Protein AF-A0A0G1Q6U9-F1 (afdb_monomer_lite)

Organism: NCBI:txid1618994

Secondary structure (DSSP, 8-state):
-HHHHHHHHHHHHHHHHHHHHHHHHHHHHHHHHHHHHHHHHHHHS-HHHHHHHHHHHHHHHHHHHHHHHHHHHHHHHHH--TTTTS--TTS--------S--

Radius of gyration: 23.69 Å; chains: 1; bounding box: 43×20×87 Å

Structure (mmCIF, N/CA/C/O backbone):
data_AF-A0A0G1Q6U9-F1
#
_entry.id   AF-A0A0G1Q6U9-F1
#
loop_
_atom_site.group_PDB
_atom_site.id
_atom_site.type_symbol
_atom_site.label_atom_id
_atom_site.label_alt_id
_atom_site.label_comp_id
_atom_site.label_asym_id
_atom_site.label_entity_id
_atom_site.label_seq_id
_atom_site.pdbx_PDB_ins_code
_atom_site.Cartn_x
_atom_site.Cartn_y
_atom_site.Cartn_z
_atom_site.occ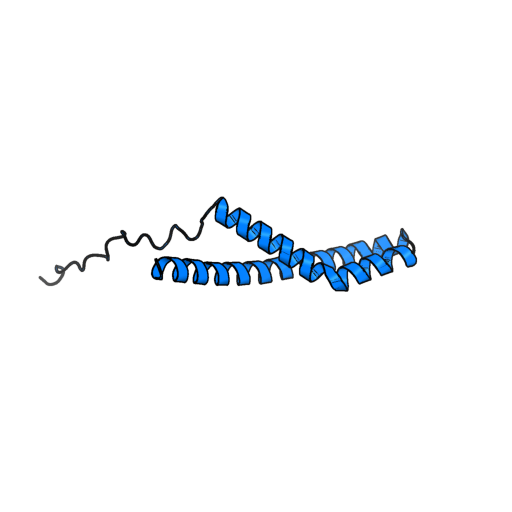upancy
_atom_site.B_iso_or_equiv
_atom_site.auth_seq_id
_atom_site.auth_comp_id
_atom_site.auth_asym_id
_atom_site.auth_atom_id
_atom_site.pdbx_PDB_model_num
ATOM 1 N N . MET A 1 1 ? -25.654 3.288 23.432 1.00 68.38 1 MET A N 1
ATOM 2 C CA . MET A 1 1 ? -25.284 3.088 22.010 1.00 68.38 1 MET A CA 1
ATOM 3 C C . MET A 1 1 ? -24.231 4.091 21.531 1.00 68.38 1 MET A C 1
ATOM 5 O O . MET A 1 1 ? -23.209 3.654 21.022 1.00 68.38 1 MET A O 1
ATOM 9 N N . LEU A 1 2 ? -24.395 5.395 21.796 1.00 78.94 2 LEU A N 1
ATOM 10 C CA . LEU A 1 2 ? -23.451 6.461 21.407 1.00 78.94 2 LEU A CA 1
ATOM 11 C C . LEU A 1 2 ? -21.986 6.227 21.838 1.00 78.94 2 LEU A C 1
ATOM 13 O O . LEU A 1 2 ? -21.073 6.389 21.037 1.00 78.94 2 LEU A O 1
ATOM 17 N N . LYS A 1 3 ? -21.755 5.764 23.075 1.00 67.88 3 LYS A N 1
ATOM 18 C CA . LYS A 1 3 ? -20.402 5.476 23.587 1.00 67.88 3 LYS A CA 1
ATOM 19 C C . LYS A 1 3 ? -19.676 4.390 22.778 1.00 67.88 3 LYS A C 1
ATOM 21 O O . LYS A 1 3 ? -18.496 4.542 22.503 1.00 67.88 3 LYS A O 1
ATOM 26 N N . ARG A 1 4 ? -20.384 3.336 22.345 1.00 68.81 4 ARG A N 1
ATOM 27 C CA . ARG A 1 4 ? -19.812 2.284 21.480 1.00 68.81 4 ARG A CA 1
ATOM 28 C C . ARG A 1 4 ? -19.504 2.811 20.080 1.00 68.81 4 ARG A C 1
ATOM 30 O O . ARG A 1 4 ? -18.453 2.481 19.549 1.00 68.81 4 ARG A O 1
ATOM 37 N N . ALA A 1 5 ? -20.375 3.652 19.520 1.00 71.19 5 ALA A N 1
ATOM 38 C CA . ALA A 1 5 ? -20.145 4.263 18.212 1.00 71.19 5 ALA A CA 1
ATOM 39 C C . ALA A 1 5 ? -18.898 5.167 18.212 1.00 71.19 5 ALA A C 1
ATOM 41 O O . ALA A 1 5 ? -18.084 5.087 17.301 1.00 71.19 5 ALA A O 1
ATOM 42 N N . LEU A 1 6 ? -18.697 5.958 19.270 1.00 76.56 6 LEU A N 1
ATOM 43 C CA . LEU A 1 6 ? -17.505 6.798 19.436 1.00 76.56 6 LEU A CA 1
ATOM 44 C C . LEU A 1 6 ? -16.217 5.979 19.601 1.00 76.56 6 LEU A C 1
ATOM 46 O O . LEU A 1 6 ? -15.192 6.335 19.028 1.00 76.56 6 LEU A O 1
ATOM 50 N N . THR A 1 7 ? -16.256 4.871 20.348 1.00 69.75 7 THR A N 1
ATOM 51 C CA . THR A 1 7 ? -15.095 3.974 20.485 1.00 69.75 7 THR A CA 1
ATOM 52 C C . THR A 1 7 ? -14.756 3.278 19.166 1.00 69.75 7 THR A C 1
ATOM 54 O O . THR A 1 7 ? -13.587 3.201 18.802 1.00 69.75 7 THR A O 1
ATOM 57 N N . PHE A 1 8 ? -15.768 2.837 18.417 1.00 66.31 8 PHE A N 1
ATOM 58 C CA . PHE A 1 8 ? -15.580 2.264 17.085 1.00 66.31 8 PHE A CA 1
ATOM 59 C C . PHE A 1 8 ? -14.970 3.279 16.112 1.00 66.31 8 PHE A C 1
ATOM 61 O O . PHE A 1 8 ? -14.019 2.966 15.402 1.00 66.31 8 PHE A O 1
ATOM 68 N N . LEU A 1 9 ? -15.467 4.518 16.134 1.00 76.06 9 LEU A N 1
ATOM 69 C CA . LEU A 1 9 ? -14.974 5.587 15.274 1.00 76.06 9 LEU A CA 1
ATOM 70 C C . LEU A 1 9 ? -13.518 5.959 15.600 1.00 76.06 9 LEU A C 1
ATOM 72 O O . LEU A 1 9 ? -12.711 6.114 14.690 1.00 76.06 9 LEU A O 1
ATOM 76 N N . GLY A 1 10 ? -13.154 6.036 16.885 1.00 71.25 10 GLY A N 1
ATOM 77 C CA . GLY A 1 10 ? -11.770 6.275 17.312 1.00 71.25 10 GLY A CA 1
ATOM 78 C C . GLY A 1 10 ? -10.801 5.180 16.854 1.00 71.25 10 GLY A C 1
ATOM 79 O O . GLY A 1 10 ? -9.716 5.488 16.363 1.00 71.25 10 GLY A O 1
ATOM 80 N N . ASN A 1 11 ? -11.213 3.911 16.935 1.00 73.50 11 ASN A N 1
ATOM 81 C CA . ASN A 1 11 ? -10.412 2.796 16.427 1.00 73.50 11 ASN A CA 1
ATOM 82 C C . ASN A 1 11 ? -10.288 2.841 14.899 1.00 73.50 11 ASN A C 1
ATOM 84 O O . ASN A 1 11 ? -9.196 2.639 14.375 1.00 73.50 11 ASN A O 1
ATOM 88 N N . LEU A 1 12 ? -11.365 3.180 14.182 1.00 79.44 12 LEU A N 1
ATOM 89 C CA . LEU A 1 12 ? -11.351 3.319 12.723 1.00 79.44 12 LEU A CA 1
ATOM 90 C C . LEU A 1 12 ? -10.310 4.348 12.254 1.00 79.44 12 LEU A C 1
ATOM 92 O O . LEU A 1 12 ? -9.592 4.094 11.290 1.00 79.44 12 LEU A O 1
ATOM 96 N N . PHE A 1 13 ? -10.178 5.476 12.959 1.00 79.62 13 PHE A N 1
ATOM 97 C CA . PHE A 1 13 ? -9.146 6.473 12.658 1.00 79.62 13 PHE A CA 1
ATOM 98 C C . PHE A 1 13 ? -7.724 5.953 12.908 1.00 79.62 13 PHE A C 1
ATOM 100 O O . PHE A 1 13 ? -6.838 6.203 12.093 1.00 79.62 13 PHE A O 1
ATOM 107 N N . GLY A 1 14 ? -7.499 5.195 13.986 1.00 82.19 14 GLY A N 1
ATOM 108 C CA . GLY A 1 14 ? -6.205 4.551 14.242 1.00 82.19 14 GLY A CA 1
ATOM 109 C C . GLY A 1 14 ? -5.813 3.573 13.129 1.00 82.19 14 GLY A C 1
ATOM 110 O O . GLY A 1 14 ? -4.697 3.628 12.611 1.00 82.19 14 GLY A O 1
ATOM 111 N N . TRP A 1 15 ? -6.759 2.740 12.693 1.00 80.94 15 TRP A N 1
ATOM 112 C CA . TRP A 1 15 ? -6.560 1.787 11.598 1.00 80.94 15 TRP A CA 1
ATOM 113 C C . TRP A 1 15 ? -6.350 2.462 10.245 1.00 80.94 15 TRP A C 1
ATOM 115 O O . TRP A 1 15 ? -5.540 1.996 9.441 1.00 80.94 15 TRP A O 1
ATOM 125 N N . LEU A 1 16 ? -7.026 3.586 10.006 1.00 88.00 16 LEU A N 1
ATOM 126 C CA . LEU A 1 16 ? -6.819 4.397 8.812 1.00 88.00 16 LEU A CA 1
ATOM 127 C C . LEU A 1 16 ? -5.375 4.909 8.742 1.00 88.00 16 LEU A C 1
ATOM 129 O O . LEU A 1 16 ? -4.737 4.788 7.700 1.00 88.00 16 LEU A O 1
ATOM 133 N N . ILE A 1 17 ? -4.831 5.413 9.854 1.00 88.56 17 ILE A N 1
ATOM 134 C CA . ILE A 1 17 ? -3.443 5.891 9.920 1.00 88.56 17 ILE A CA 1
ATOM 135 C C . ILE A 1 17 ? -2.459 4.744 9.657 1.00 88.56 17 ILE A C 1
ATOM 137 O O . ILE A 1 17 ? -1.552 4.893 8.839 1.00 88.56 17 ILE A O 1
ATOM 141 N N . ILE A 1 18 ? -2.663 3.584 10.290 1.00 87.56 18 ILE A N 1
ATOM 142 C CA . ILE A 1 18 ? -1.830 2.391 10.064 1.00 87.56 18 ILE A CA 1
ATOM 143 C C . ILE A 1 18 ? -1.873 1.975 8.588 1.00 87.56 18 ILE A C 1
ATOM 145 O O . ILE A 1 18 ? -0.830 1.701 7.998 1.00 87.56 18 ILE A O 1
ATOM 149 N N . SER A 1 19 ? -3.055 2.001 7.971 1.00 88.19 19 SER A N 1
ATOM 150 C CA . SER A 1 19 ? -3.239 1.653 6.557 1.00 88.19 19 SER A CA 1
ATOM 151 C C . SER A 1 19 ? -2.513 2.619 5.621 1.00 88.19 19 SER A C 1
ATOM 153 O O . SER A 1 19 ? -1.930 2.185 4.631 1.00 88.19 19 SER A O 1
ATOM 155 N N . ILE A 1 20 ? -2.504 3.920 5.936 1.00 90.38 20 ILE A N 1
ATOM 156 C CA . ILE A 1 20 ? -1.763 4.931 5.167 1.00 90.38 20 ILE A CA 1
ATOM 157 C C . ILE A 1 20 ? -0.256 4.666 5.251 1.00 90.38 20 ILE A C 1
ATOM 159 O O . ILE A 1 20 ? 0.415 4.637 4.221 1.00 90.38 20 ILE A O 1
ATOM 163 N N . ILE A 1 21 ? 0.272 4.432 6.457 1.00 91.19 21 ILE A N 1
ATOM 164 C CA . ILE A 1 21 ? 1.703 4.165 6.669 1.00 91.19 21 ILE A CA 1
ATOM 165 C C . ILE A 1 21 ? 2.115 2.872 5.957 1.00 91.19 21 ILE A C 1
ATOM 167 O O . ILE A 1 21 ? 3.108 2.851 5.230 1.00 91.19 21 ILE A O 1
ATOM 171 N N . LEU A 1 22 ? 1.333 1.804 6.123 1.00 92.00 22 LEU A N 1
ATOM 172 C CA . LEU A 1 22 ? 1.599 0.512 5.501 1.00 92.00 22 LEU A CA 1
ATOM 173 C C . LEU A 1 22 ? 1.504 0.593 3.972 1.00 92.00 22 LEU A C 1
ATOM 175 O O . LEU A 1 22 ? 2.377 0.083 3.274 1.00 92.00 22 LEU A O 1
ATOM 179 N N . GLY A 1 23 ? 0.489 1.279 3.443 1.00 91.31 23 GLY A N 1
ATOM 180 C CA . GLY A 1 23 ? 0.330 1.502 2.007 1.00 91.31 23 GLY A CA 1
ATOM 181 C C . GLY A 1 23 ? 1.502 2.282 1.411 1.00 91.31 23 GLY A C 1
ATOM 182 O O . GLY A 1 23 ? 2.041 1.879 0.381 1.00 91.31 23 GLY A O 1
ATOM 183 N N . ALA A 1 24 ? 1.956 3.342 2.087 1.00 90.75 24 ALA A N 1
ATOM 184 C CA . ALA A 1 24 ? 3.139 4.096 1.681 1.00 90.75 24 ALA A CA 1
ATOM 185 C C . ALA A 1 24 ? 4.407 3.227 1.700 1.00 90.75 24 ALA A C 1
ATOM 187 O O . ALA A 1 24 ? 5.208 3.288 0.768 1.00 90.75 24 ALA A O 1
ATOM 188 N N . PHE A 1 25 ? 4.572 2.376 2.716 1.00 92.62 25 PHE A N 1
ATOM 189 C CA . PHE A 1 25 ? 5.707 1.460 2.807 1.00 92.62 25 PHE A CA 1
ATOM 190 C C . PHE A 1 25 ? 5.727 0.432 1.663 1.00 92.62 25 PHE A C 1
ATOM 192 O O . PHE A 1 25 ? 6.767 0.235 1.029 1.00 92.62 25 PHE A O 1
ATOM 199 N N . ILE A 1 26 ? 4.581 -0.185 1.352 1.00 90.50 26 ILE A N 1
ATOM 200 C CA . ILE A 1 26 ? 4.440 -1.130 0.228 1.00 90.50 26 ILE A CA 1
ATOM 201 C C . ILE A 1 26 ? 4.723 -0.421 -1.103 1.00 90.50 26 ILE A C 1
ATOM 203 O O . ILE A 1 26 ? 5.403 -0.965 -1.975 1.00 90.50 26 ILE A O 1
ATOM 207 N N . TYR A 1 27 ? 4.248 0.815 -1.258 1.00 90.31 27 TYR A N 1
ATOM 208 C CA . TYR A 1 27 ? 4.509 1.600 -2.459 1.00 90.31 27 TYR A CA 1
ATOM 209 C C . TYR A 1 27 ? 6.007 1.860 -2.658 1.00 90.31 27 TYR A C 1
ATOM 211 O O . TYR A 1 27 ? 6.559 1.544 -3.713 1.00 90.31 27 TYR A O 1
ATOM 219 N N . PHE A 1 28 ? 6.683 2.369 -1.624 1.00 90.62 28 PHE A N 1
ATOM 220 C CA . PHE A 1 28 ? 8.118 2.652 -1.674 1.00 90.62 28 PHE A CA 1
ATOM 221 C C . PHE A 1 28 ? 8.948 1.400 -1.950 1.00 90.62 28 PHE A C 1
ATOM 223 O O . PHE A 1 28 ? 9.840 1.430 -2.795 1.00 90.62 28 PHE A O 1
ATOM 230 N N . THR A 1 29 ? 8.646 0.287 -1.279 1.00 90.44 29 THR A N 1
ATOM 231 C CA . THR A 1 29 ? 9.338 -0.986 -1.537 1.00 90.44 29 THR A CA 1
ATOM 232 C C . THR A 1 29 ? 9.122 -1.464 -2.968 1.00 90.44 29 THR A C 1
ATOM 234 O O . THR A 1 29 ? 10.077 -1.916 -3.597 1.00 90.44 29 THR A O 1
ATOM 237 N N . THR A 1 30 ? 7.926 -1.285 -3.531 1.00 86.50 30 THR A N 1
ATOM 238 C CA . THR A 1 30 ? 7.666 -1.631 -4.935 1.00 86.50 30 THR A CA 1
ATOM 239 C C . THR A 1 30 ? 8.464 -0.754 -5.901 1.00 86.50 30 THR A C 1
ATOM 241 O O . THR A 1 30 ? 9.055 -1.290 -6.833 1.00 86.50 30 THR A O 1
ATOM 244 N N . ILE A 1 31 ? 8.572 0.560 -5.660 1.00 87.31 31 ILE A N 1
ATOM 245 C CA . ILE A 1 31 ? 9.435 1.448 -6.465 1.00 87.31 31 ILE A CA 1
ATOM 246 C C . ILE A 1 31 ? 10.897 1.016 -6.383 1.00 87.31 31 ILE A C 1
ATOM 248 O O . ILE A 1 31 ? 11.580 0.972 -7.400 1.00 87.31 31 ILE A O 1
ATOM 252 N N . ILE A 1 32 ? 11.388 0.689 -5.187 1.00 89.06 32 ILE A N 1
ATOM 253 C CA . ILE A 1 32 ? 12.768 0.233 -5.004 1.00 89.06 32 ILE A CA 1
ATOM 254 C C . ILE A 1 32 ? 13.000 -1.042 -5.819 1.00 89.06 32 ILE A C 1
ATOM 256 O O . ILE A 1 32 ? 13.952 -1.106 -6.593 1.00 89.06 32 ILE A O 1
ATOM 260 N N . ILE A 1 33 ? 12.101 -2.024 -5.719 1.00 87.31 33 ILE A N 1
ATOM 261 C CA . ILE A 1 33 ? 12.168 -3.245 -6.531 1.00 87.31 33 ILE A CA 1
ATOM 262 C C . ILE A 1 33 ? 12.144 -2.896 -8.020 1.00 87.31 33 ILE A C 1
ATOM 264 O O . ILE A 1 33 ? 12.942 -3.442 -8.769 1.00 87.31 33 ILE A O 1
ATOM 268 N N . MET A 1 34 ? 11.295 -1.962 -8.452 1.00 81.44 34 MET A N 1
ATOM 269 C CA . MET A 1 34 ? 11.246 -1.500 -9.841 1.00 81.44 34 MET A CA 1
ATOM 270 C C . MET A 1 34 ? 12.501 -0.754 -10.285 1.00 81.44 34 MET A C 1
ATOM 272 O O . MET A 1 34 ? 12.848 -0.844 -11.450 1.00 81.44 34 MET A O 1
ATOM 276 N N . LEU A 1 35 ? 13.216 -0.055 -9.409 1.00 83.56 35 LEU A N 1
ATOM 277 C CA . LEU A 1 35 ? 14.503 0.557 -9.748 1.00 83.56 35 LEU A CA 1
ATOM 278 C C . LEU A 1 35 ? 15.577 -0.517 -9.952 1.00 83.56 35 LEU A C 1
ATOM 280 O O . LEU A 1 35 ? 16.307 -0.485 -10.941 1.00 83.56 35 LEU A O 1
ATOM 284 N N . PHE A 1 36 ? 15.635 -1.503 -9.054 1.00 84.25 36 PHE A N 1
ATOM 285 C CA . PHE A 1 36 ? 16.604 -2.600 -9.138 1.00 84.25 36 PHE A CA 1
ATOM 286 C C . PHE A 1 36 ? 16.295 -3.590 -10.269 1.00 84.25 36 PHE A C 1
ATOM 288 O O . PHE A 1 36 ? 17.214 -4.083 -10.918 1.00 84.25 36 PHE A O 1
ATOM 295 N N . ALA A 1 37 ? 15.018 -3.870 -10.525 1.00 79.81 37 ALA A N 1
ATOM 296 C CA . ALA A 1 37 ? 14.559 -4.752 -11.594 1.00 79.81 37 ALA A CA 1
ATOM 297 C C . ALA A 1 37 ? 14.360 -4.013 -12.926 1.00 79.81 37 ALA A C 1
ATOM 299 O O . ALA A 1 37 ? 14.462 -4.619 -13.985 1.00 79.81 37 ALA A O 1
ATOM 300 N N . GLY A 1 38 ? 14.112 -2.706 -12.905 1.00 71.56 38 GLY A N 1
ATOM 301 C CA . GLY A 1 38 ? 13.906 -1.881 -14.096 1.00 71.56 38 GLY A CA 1
ATOM 302 C C . GLY A 1 38 ? 15.152 -1.798 -14.965 1.00 71.56 38 GLY A C 1
ATOM 303 O O . GLY A 1 38 ? 15.047 -1.891 -16.183 1.00 71.56 38 GLY A O 1
ATOM 304 N N . LEU A 1 39 ? 16.335 -1.729 -14.343 1.00 72.81 39 LEU A N 1
ATOM 305 C CA . LEU A 1 39 ? 17.610 -1.715 -15.060 1.00 72.81 39 LEU A CA 1
ATOM 306 C C . LEU A 1 39 ? 17.810 -2.969 -15.942 1.00 72.81 39 LEU A C 1
ATOM 308 O O . LEU A 1 39 ? 18.145 -2.817 -17.115 1.00 72.81 39 LEU A O 1
ATOM 312 N N . PRO A 1 40 ? 17.576 -4.207 -15.450 1.00 77.81 40 PRO A N 1
ATOM 313 C CA . PRO A 1 40 ? 17.570 -5.376 -16.320 1.00 77.81 40 PRO A CA 1
ATOM 314 C C . PRO A 1 40 ? 16.347 -5.429 -17.246 1.00 77.81 40 PRO A C 1
ATOM 316 O O . PRO A 1 40 ? 16.516 -5.803 -18.400 1.00 77.81 40 PRO A O 1
ATOM 319 N N . LEU A 1 41 ? 15.144 -5.033 -16.812 1.00 75.12 41 LEU A N 1
ATOM 320 C CA . LEU A 1 41 ? 13.929 -5.090 -17.645 1.00 75.12 41 LEU A CA 1
ATOM 321 C C . LEU A 1 41 ? 14.014 -4.209 -18.903 1.00 75.12 41 LEU A C 1
ATOM 323 O O . LEU A 1 41 ? 13.539 -4.636 -19.952 1.00 75.12 41 LEU A O 1
ATOM 327 N N . MET A 1 42 ? 14.673 -3.047 -18.841 1.00 73.56 42 MET A N 1
ATOM 328 C CA . MET A 1 42 ? 14.935 -2.194 -20.014 1.00 73.56 42 MET A CA 1
ATOM 329 C C . MET A 1 42 ? 15.837 -2.863 -21.066 1.00 73.56 42 MET A C 1
ATOM 331 O O . MET A 1 42 ? 15.807 -2.469 -22.226 1.00 73.56 42 MET A O 1
ATOM 335 N N . ASN A 1 43 ? 16.603 -3.899 -20.696 1.00 80.19 43 ASN A N 1
ATOM 336 C CA . ASN A 1 43 ? 17.363 -4.707 -21.657 1.00 80.19 43 ASN A CA 1
ATOM 337 C C . ASN A 1 43 ? 16.526 -5.831 -22.299 1.00 80.19 43 ASN A C 1
ATOM 339 O O . ASN A 1 43 ? 16.955 -6.398 -23.301 1.00 80.19 43 ASN A O 1
ATOM 343 N N . PHE A 1 44 ? 15.366 -6.185 -21.729 1.00 84.06 44 PHE A N 1
ATOM 344 C CA . PHE A 1 44 ? 14.525 -7.300 -22.195 1.00 84.06 44 PHE A CA 1
ATOM 345 C C . PHE A 1 44 ? 13.211 -6.859 -22.853 1.00 84.06 44 PHE A C 1
ATOM 347 O O . PHE A 1 44 ? 12.668 -7.601 -23.670 1.00 84.06 44 PHE A O 1
ATOM 354 N N . PHE A 1 45 ? 12.687 -5.683 -22.505 1.00 85.81 45 PHE A N 1
ATOM 355 C CA . PHE A 1 45 ? 11.386 -5.189 -22.955 1.00 85.81 45 PHE A CA 1
ATOM 356 C C . PHE A 1 45 ? 11.524 -3.871 -23.723 1.00 85.81 45 PHE A C 1
ATOM 358 O O . PHE A 1 45 ? 12.391 -3.057 -23.416 1.00 85.81 45 PHE A O 1
ATOM 365 N N . SER A 1 46 ? 10.659 -3.655 -24.719 1.00 86.62 46 SER A N 1
ATOM 366 C CA . SER A 1 46 ? 10.611 -2.406 -25.485 1.00 86.62 46 SER A CA 1
ATOM 367 C C . SER A 1 46 ? 10.019 -1.259 -24.659 1.00 86.62 46 SER A C 1
ATOM 369 O O . SER A 1 46 ? 9.143 -1.469 -23.817 1.00 86.62 46 SER A O 1
ATOM 371 N N . GLU A 1 47 ? 10.471 -0.037 -24.940 1.00 82.12 47 GLU A N 1
ATOM 372 C CA . GLU A 1 47 ? 10.048 1.202 -24.266 1.00 82.12 47 GLU A CA 1
ATOM 373 C C . GLU A 1 47 ? 8.518 1.387 -24.304 1.00 82.12 47 GLU A C 1
ATOM 375 O O . GLU A 1 47 ? 7.902 1.672 -23.277 1.00 82.12 47 GLU A O 1
ATOM 380 N N . ASP A 1 48 ? 7.885 1.029 -25.428 1.00 87.94 48 ASP A N 1
ATOM 381 C CA . ASP A 1 48 ? 6.426 1.054 -25.618 1.00 87.94 48 ASP A CA 1
ATOM 382 C C . ASP A 1 48 ? 5.637 0.179 -24.621 1.00 87.94 48 ASP A C 1
ATOM 384 O O . ASP A 1 48 ? 4.449 0.415 -24.390 1.00 87.94 48 ASP A O 1
ATOM 388 N N . LEU A 1 49 ? 6.265 -0.853 -24.040 1.00 85.62 49 LEU A N 1
ATOM 389 C CA . LEU A 1 49 ? 5.641 -1.724 -23.037 1.00 85.62 49 LEU A CA 1
ATOM 390 C C . LEU A 1 49 ? 5.876 -1.207 -21.609 1.00 85.62 49 LEU A C 1
ATOM 392 O O . LEU A 1 49 ? 5.015 -1.363 -20.741 1.00 85.62 49 LEU A O 1
ATOM 396 N N . ILE A 1 50 ? 7.039 -0.603 -21.357 1.00 85.19 50 ILE A N 1
ATOM 397 C CA . ILE A 1 50 ? 7.463 -0.155 -20.024 1.00 85.19 50 ILE A CA 1
ATOM 398 C C . ILE A 1 50 ? 6.745 1.140 -19.636 1.00 85.19 50 ILE A C 1
ATOM 400 O O . ILE A 1 50 ? 6.238 1.248 -18.517 1.00 85.19 50 ILE A O 1
ATOM 404 N N . ASP A 1 51 ? 6.631 2.092 -20.557 1.00 86.50 51 ASP A N 1
ATOM 405 C CA . ASP A 1 51 ? 6.016 3.398 -20.317 1.00 86.50 51 ASP A CA 1
ATOM 406 C C . ASP A 1 51 ? 4.563 3.351 -19.829 1.00 86.50 51 ASP A C 1
ATOM 408 O O . ASP A 1 51 ? 4.248 4.018 -18.837 1.00 86.50 51 ASP A O 1
ATOM 412 N N . PRO A 1 52 ? 3.638 2.582 -20.435 1.00 88.75 52 PRO A N 1
ATOM 413 C CA . PRO A 1 52 ? 2.273 2.498 -19.926 1.00 88.75 52 PRO A CA 1
ATOM 414 C C . PRO A 1 52 ? 2.215 1.841 -18.543 1.00 88.75 52 PRO A C 1
ATOM 416 O O . PRO A 1 52 ? 1.387 2.239 -17.723 1.00 88.75 52 PRO A O 1
ATOM 419 N N . VAL A 1 53 ? 3.103 0.884 -18.249 1.00 86.25 53 VAL A N 1
ATOM 420 C CA . VAL A 1 53 ? 3.187 0.244 -16.927 1.00 86.25 53 VAL A CA 1
ATOM 421 C C . VAL A 1 53 ? 3.703 1.233 -15.890 1.00 86.25 53 VAL A C 1
ATOM 423 O O . VAL A 1 53 ? 3.086 1.373 -14.836 1.00 86.25 53 VAL A O 1
ATOM 426 N N . MET A 1 54 ? 4.776 1.965 -16.195 1.00 83.62 54 MET A N 1
ATOM 427 C CA . MET A 1 54 ? 5.333 2.977 -15.299 1.00 83.62 54 MET A CA 1
ATOM 428 C C . MET A 1 54 ? 4.358 4.133 -15.077 1.00 83.62 54 MET A C 1
ATOM 430 O O . MET A 1 54 ? 4.148 4.537 -13.935 1.00 83.62 54 MET A O 1
ATOM 434 N N . ASN A 1 55 ? 3.680 4.608 -16.124 1.00 89.44 55 ASN A N 1
ATOM 435 C CA . ASN A 1 55 ? 2.644 5.636 -16.008 1.00 89.44 55 ASN A CA 1
ATOM 436 C C . ASN A 1 55 ? 1.428 5.150 -15.211 1.00 89.44 55 ASN A C 1
ATOM 438 O O . ASN A 1 55 ? 0.887 5.888 -14.381 1.00 89.44 55 ASN A O 1
ATOM 442 N N . TRP A 1 56 ? 0.993 3.903 -15.413 1.00 90.12 56 TRP A N 1
ATOM 443 C CA . TRP A 1 56 ? -0.067 3.310 -14.599 1.00 90.12 56 TRP A CA 1
ATOM 444 C C . TRP A 1 56 ? 0.353 3.222 -13.132 1.00 90.12 56 TRP A C 1
ATOM 446 O O . TRP A 1 56 ? -0.426 3.593 -12.254 1.00 90.12 56 TRP A O 1
ATOM 456 N N . TRP A 1 57 ? 1.590 2.797 -12.862 1.00 86.56 57 TRP A N 1
ATOM 457 C CA . TRP A 1 57 ? 2.110 2.693 -11.504 1.00 86.56 57 TRP A CA 1
ATOM 458 C C . TRP A 1 57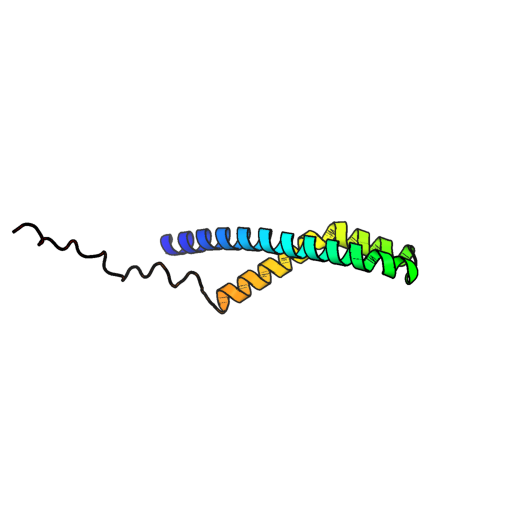 ? 2.142 4.072 -10.844 1.00 86.56 57 TRP A C 1
ATOM 460 O O . TRP A 1 57 ? 1.477 4.280 -9.832 1.00 86.56 57 TRP A O 1
ATOM 470 N N . MET A 1 58 ? 2.810 5.047 -11.461 1.00 85.25 58 MET A N 1
ATOM 471 C CA . MET A 1 58 ? 2.928 6.415 -10.945 1.00 85.25 58 MET A CA 1
ATOM 472 C C . MET A 1 58 ? 1.563 7.076 -10.687 1.00 85.25 58 MET A C 1
ATOM 474 O O . MET A 1 58 ? 1.431 7.858 -9.748 1.00 85.25 58 MET A O 1
ATOM 478 N N . SER A 1 59 ? 0.538 6.759 -11.490 1.00 90.88 59 SER A N 1
ATOM 479 C CA . SER A 1 59 ? -0.792 7.379 -11.377 1.00 90.88 59 SER A CA 1
ATOM 480 C C . SER A 1 59 ? -1.753 6.659 -10.428 1.00 90.88 59 SER A C 1
ATOM 482 O O . SER A 1 59 ? -2.465 7.307 -9.663 1.00 90.88 59 SER A O 1
ATOM 484 N N . LYS A 1 60 ? -1.819 5.325 -10.478 1.00 90.56 60 LYS A N 1
ATOM 485 C CA . LYS A 1 60 ? -2.841 4.526 -9.774 1.00 90.56 60 LYS A CA 1
ATOM 486 C C . LYS A 1 60 ? -2.277 3.672 -8.661 1.00 90.56 60 LYS A C 1
ATOM 488 O O . LYS A 1 60 ? -3.009 3.264 -7.762 1.00 90.56 60 LYS A O 1
ATOM 493 N N . GLY A 1 61 ? -0.993 3.374 -8.704 1.00 88.19 61 GLY A N 1
ATOM 494 C CA . GLY A 1 61 ? -0.423 2.416 -7.790 1.00 88.19 61 GLY A CA 1
ATOM 495 C C . GLY A 1 61 ? -0.374 2.864 -6.318 1.00 88.19 61 GLY A C 1
ATOM 496 O O . GLY A 1 61 ? -0.661 2.014 -5.473 1.00 88.19 61 GLY A O 1
ATOM 497 N N . PRO A 1 62 ? -0.140 4.150 -5.955 1.00 88.62 62 PRO A N 1
ATOM 498 C CA . PRO A 1 62 ? -0.265 4.592 -4.561 1.00 88.62 62 PRO A CA 1
ATOM 499 C C . PRO A 1 62 ? -1.648 4.282 -3.975 1.00 88.62 62 PRO A C 1
ATOM 501 O O . PRO A 1 62 ? -1.768 3.803 -2.848 1.00 88.62 62 PRO A O 1
ATOM 504 N N . TYR A 1 63 ? -2.696 4.498 -4.776 1.00 88.25 63 TYR A N 1
ATOM 505 C CA . TYR A 1 63 ? -4.070 4.181 -4.405 1.00 88.25 63 TYR A CA 1
ATOM 506 C C . TYR A 1 63 ? -4.290 2.668 -4.280 1.00 88.25 63 TYR A C 1
ATOM 508 O O . TYR A 1 63 ? -4.839 2.216 -3.278 1.00 88.25 63 TYR A O 1
ATOM 516 N N . THR A 1 64 ? -3.809 1.868 -5.237 1.00 90.62 64 THR A N 1
ATOM 517 C CA . THR A 1 64 ? -3.892 0.399 -5.172 1.00 90.62 64 THR A CA 1
ATOM 518 C C . THR A 1 64 ? -3.208 -0.152 -3.915 1.00 90.62 64 THR A C 1
ATOM 520 O O . THR A 1 64 ? -3.787 -0.984 -3.218 1.00 90.62 64 THR A O 1
ATOM 523 N N . CYS A 1 65 ? -2.018 0.352 -3.566 1.00 92.00 65 CYS A N 1
ATOM 524 C CA . CYS A 1 65 ? -1.315 -0.018 -2.336 1.00 92.00 65 CYS A CA 1
ATOM 525 C C . CYS A 1 65 ? -2.091 0.353 -1.077 1.00 92.00 65 CYS A C 1
ATOM 527 O O . CYS A 1 65 ? -2.169 -0.455 -0.153 1.00 92.00 65 CYS A O 1
ATOM 529 N N . PHE A 1 66 ? -2.684 1.547 -1.044 1.00 88.69 66 PHE A N 1
ATOM 530 C CA . PHE A 1 66 ? -3.543 1.959 0.060 1.00 88.69 66 PHE A CA 1
ATOM 531 C C . PHE A 1 66 ? -4.754 1.029 0.215 1.00 88.69 66 PHE A C 1
ATOM 533 O O . PHE A 1 66 ? -5.021 0.570 1.321 1.00 88.69 66 PHE A O 1
ATOM 540 N N . VAL A 1 67 ? -5.451 0.696 -0.878 1.00 91.06 67 VAL A N 1
ATOM 541 C CA . VAL A 1 67 ? -6.610 -0.211 -0.843 1.00 91.06 67 VAL A CA 1
ATOM 542 C C . VAL A 1 67 ? -6.208 -1.598 -0.336 1.00 91.06 67 VAL A C 1
ATOM 544 O O . VAL A 1 67 ? -6.879 -2.137 0.5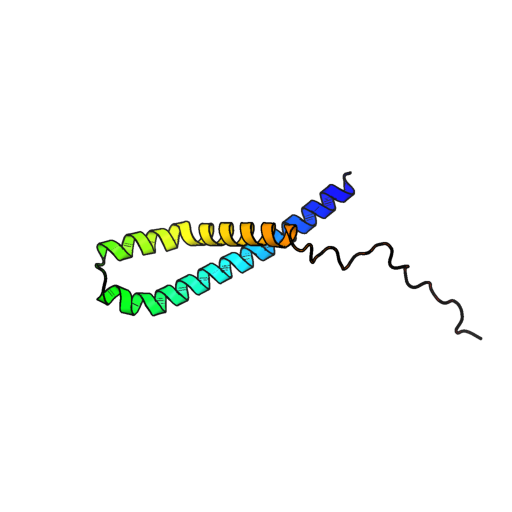40 1.00 91.06 67 VAL A O 1
ATOM 547 N N . ILE A 1 68 ? -5.093 -2.158 -0.819 1.00 91.56 68 ILE A N 1
ATOM 548 C CA . ILE A 1 68 ? -4.584 -3.458 -0.354 1.00 91.56 68 ILE A CA 1
ATOM 549 C C . ILE A 1 68 ? -4.242 -3.403 1.140 1.00 91.56 68 ILE A C 1
ATOM 551 O O . ILE A 1 68 ? -4.686 -4.260 1.902 1.00 91.56 68 ILE A O 1
ATOM 555 N N . ALA A 1 69 ? -3.500 -2.382 1.578 1.00 89.19 69 ALA A N 1
ATOM 556 C CA . ALA A 1 69 ? -3.131 -2.206 2.982 1.00 89.19 69 ALA A CA 1
ATOM 557 C C . ALA A 1 69 ? -4.362 -2.038 3.886 1.00 89.19 69 ALA A C 1
ATOM 559 O O . ALA A 1 69 ? -4.415 -2.611 4.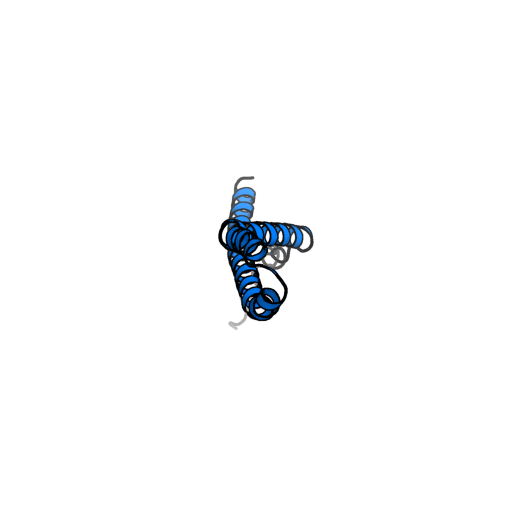975 1.00 89.19 69 ALA A O 1
ATOM 560 N N . PHE A 1 70 ? -5.372 -1.302 3.424 1.00 88.69 70 PHE A N 1
ATOM 561 C CA . PHE A 1 70 ? -6.627 -1.107 4.140 1.00 88.69 70 PHE A CA 1
ATOM 562 C C . PHE A 1 70 ? -7.425 -2.410 4.265 1.00 88.69 70 PHE A C 1
ATOM 564 O O . PHE A 1 70 ? -7.881 -2.749 5.356 1.00 88.69 70 PHE A O 1
ATOM 571 N N . VAL A 1 71 ? -7.531 -3.190 3.185 1.00 91.19 71 VAL A N 1
ATOM 572 C CA . VAL A 1 71 ? -8.189 -4.506 3.201 1.00 91.19 71 VAL A CA 1
ATOM 573 C C . VAL A 1 71 ? -7.472 -5.467 4.149 1.00 91.19 71 VAL A C 1
ATOM 575 O O . VAL A 1 71 ? -8.130 -6.100 4.972 1.00 91.19 71 VAL A O 1
ATOM 578 N N . ILE A 1 72 ? -6.137 -5.540 4.101 1.00 88.81 72 ILE A N 1
ATOM 579 C CA . ILE A 1 72 ? -5.346 -6.359 5.035 1.00 88.81 72 ILE A CA 1
ATOM 580 C C . ILE A 1 72 ? -5.605 -5.919 6.475 1.00 88.81 72 ILE A C 1
ATOM 582 O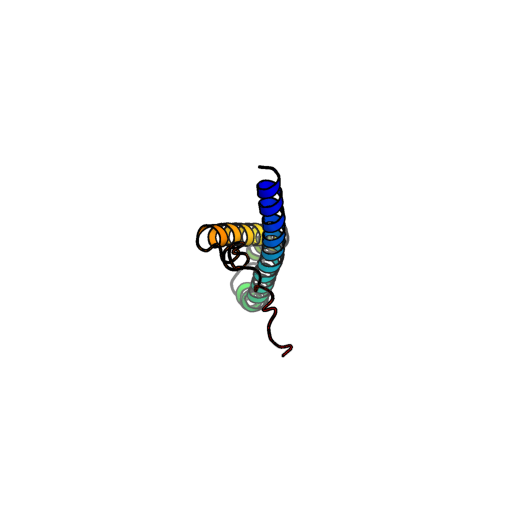 O . ILE A 1 72 ? -5.840 -6.761 7.335 1.00 88.81 72 ILE A O 1
ATOM 586 N N . THR A 1 73 ? -5.619 -4.612 6.734 1.00 85.81 73 THR A N 1
ATOM 587 C CA . THR A 1 73 ? -5.858 -4.061 8.073 1.00 85.81 73 THR A CA 1
ATOM 588 C C . THR A 1 73 ? -7.243 -4.448 8.600 1.00 85.81 73 THR A C 1
ATOM 590 O O . THR A 1 73 ? -7.357 -4.898 9.739 1.00 85.81 73 THR A O 1
ATOM 593 N N . ILE A 1 74 ? -8.287 -4.371 7.764 1.00 83.56 74 ILE A N 1
ATOM 594 C CA . ILE A 1 74 ? -9.634 -4.847 8.112 1.00 83.56 74 ILE A CA 1
ATOM 595 C C . ILE A 1 74 ? -9.627 -6.354 8.388 1.00 83.56 74 ILE A C 1
ATOM 597 O O . ILE A 1 74 ? -10.202 -6.790 9.384 1.00 83.56 74 ILE A O 1
ATOM 60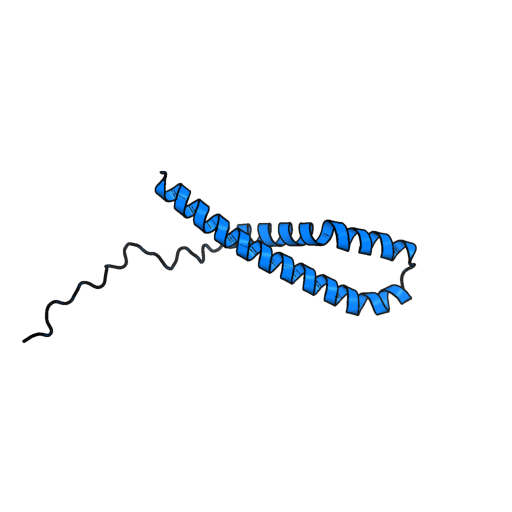1 N N . ILE A 1 75 ? -8.996 -7.165 7.533 1.00 85.88 75 ILE A N 1
ATOM 602 C CA . ILE A 1 75 ? -8.948 -8.626 7.704 1.00 85.88 75 ILE A CA 1
ATOM 603 C C . ILE A 1 75 ? -8.236 -8.993 9.010 1.00 85.88 75 ILE A C 1
ATOM 605 O O . ILE A 1 75 ? -8.751 -9.817 9.765 1.00 85.88 75 ILE A O 1
ATOM 609 N N . VAL A 1 76 ? -7.087 -8.377 9.294 1.00 83.62 76 VAL A N 1
ATOM 610 C CA . VAL A 1 76 ? -6.315 -8.606 10.523 1.00 83.62 76 VAL A CA 1
ATOM 611 C C . VAL A 1 76 ? -7.149 -8.251 11.748 1.00 83.62 76 VAL A C 1
ATOM 613 O O . VAL A 1 76 ? -7.263 -9.079 12.646 1.00 83.62 76 VAL A O 1
ATOM 616 N N . GLU A 1 77 ? -7.810 -7.093 11.755 1.00 75.31 77 GLU A N 1
ATOM 617 C CA . GLU A 1 77 ? -8.669 -6.681 12.873 1.00 75.31 77 GLU A CA 1
ATOM 618 C C . GLU A 1 77 ? -9.846 -7.651 13.095 1.00 75.31 77 GLU A C 1
ATOM 620 O O . GLU A 1 77 ? -10.203 -7.947 14.234 1.00 75.31 77 GLU A O 1
ATOM 625 N N . ASN A 1 78 ? -10.424 -8.213 12.024 1.00 75.88 78 ASN A N 1
ATOM 626 C CA . ASN A 1 78 ? -11.510 -9.196 12.137 1.00 75.88 78 ASN A CA 1
ATOM 627 C C . ASN A 1 78 ? -11.044 -10.582 12.627 1.00 75.88 78 ASN A C 1
ATOM 629 O O . ASN A 1 78 ? -11.840 -11.309 13.215 1.00 75.88 78 ASN A O 1
ATOM 633 N N . ASN A 1 79 ? -9.784 -10.964 12.389 1.00 75.38 79 ASN A N 1
ATOM 634 C CA . ASN A 1 79 ? -9.250 -12.289 12.746 1.00 75.38 79 ASN A CA 1
ATOM 635 C C . ASN A 1 79 ? -8.403 -12.282 14.029 1.00 75.38 79 ASN A C 1
ATOM 637 O O . ASN A 1 79 ? -8.156 -13.328 14.625 1.00 75.38 79 ASN A O 1
ATOM 641 N N . SER A 1 80 ? -7.925 -11.121 14.463 1.00 67.06 80 SER A N 1
ATOM 642 C CA . SER A 1 80 ? -7.179 -10.939 15.703 1.00 67.06 80 SER A CA 1
ATOM 643 C C . SER A 1 80 ? -7.421 -9.522 16.206 1.00 67.06 80 SER A C 1
ATOM 645 O O . SER A 1 80 ? -6.680 -8.618 15.818 1.00 67.06 80 SER A O 1
ATOM 647 N N . PRO A 1 81 ? -8.420 -9.304 17.084 1.00 60.59 81 PRO A N 1
ATOM 648 C CA . PRO A 1 81 ? -8.662 -7.999 17.682 1.00 60.59 81 PRO A CA 1
ATOM 649 C C . PRO A 1 81 ? -7.559 -7.714 18.713 1.00 60.59 81 PRO A C 1
ATOM 651 O O . PRO A 1 81 ? -7.764 -7.762 19.925 1.00 60.59 81 PRO A O 1
ATOM 654 N N . LEU A 1 82 ? -6.343 -7.441 18.233 1.00 53.69 82 LEU A N 1
ATOM 655 C CA . LEU A 1 82 ? -5.145 -7.181 19.036 1.00 53.69 82 LEU A CA 1
ATOM 656 C C . LEU A 1 82 ? -5.322 -5.956 19.952 1.00 53.69 82 LEU A C 1
ATOM 658 O O . LEU A 1 82 ? -4.607 -5.818 20.942 1.00 53.69 82 LEU A O 1
ATOM 662 N N . PHE A 1 83 ? -6.317 -5.103 19.688 1.00 51.50 83 PHE A N 1
ATOM 663 C CA . PHE A 1 83 ? -6.669 -3.963 20.535 1.00 51.50 83 PHE A CA 1
ATOM 664 C C . PHE A 1 83 ? -7.656 -4.283 21.677 1.00 51.50 83 PHE A C 1
ATOM 666 O O . PHE A 1 83 ? -7.832 -3.460 22.578 1.00 51.50 83 PHE A O 1
ATOM 673 N N . PHE A 1 84 ? -8.275 -5.471 21.694 1.00 49.56 84 PHE A N 1
ATOM 674 C CA . PHE A 1 84 ? -9.226 -5.875 22.743 1.00 49.56 84 PHE A CA 1
ATOM 675 C C . PHE A 1 84 ? -8.565 -6.372 24.039 1.00 49.56 84 PHE A C 1
ATOM 677 O O . PHE A 1 84 ? -9.264 -6.602 25.019 1.00 49.56 84 PHE A O 1
ATOM 684 N N . LEU A 1 85 ? -7.232 -6.480 24.092 1.00 47.69 85 LEU A N 1
ATOM 685 C CA . LEU A 1 85 ? -6.514 -7.027 25.252 1.00 47.69 85 LEU A CA 1
ATOM 686 C C . LEU A 1 85 ? -5.929 -5.993 26.234 1.00 47.69 85 LEU A C 1
ATOM 688 O O . LEU A 1 85 ? -5.232 -6.391 27.162 1.00 47.69 85 LEU A O 1
ATOM 692 N N . LYS A 1 86 ? -6.178 -4.678 26.097 1.00 48.00 86 LYS A N 1
ATOM 693 C CA . LYS A 1 86 ? -5.620 -3.688 27.058 1.00 48.00 86 LYS A CA 1
ATOM 694 C C . LYS A 1 86 ? -6.563 -2.661 27.672 1.00 48.00 86 LYS A C 1
ATOM 696 O O . LYS A 1 86 ? -6.110 -1.759 28.374 1.00 48.00 86 LYS A O 1
ATOM 701 N N . ARG A 1 87 ? -7.872 -2.809 27.516 1.00 50.28 87 ARG A N 1
ATOM 702 C CA . ARG A 1 87 ? -8.809 -2.190 28.461 1.00 50.28 87 ARG A CA 1
ATOM 703 C C . ARG A 1 87 ? -9.845 -3.222 28.832 1.00 50.28 87 ARG A C 1
ATOM 705 O O . ARG A 1 87 ? -10.976 -3.117 28.385 1.00 50.28 87 ARG A O 1
ATOM 712 N N . ASP A 1 88 ? -9.439 -4.209 29.621 1.00 47.78 88 ASP A N 1
ATOM 713 C CA . ASP A 1 88 ? -10.396 -4.921 30.455 1.00 47.78 88 ASP A CA 1
ATOM 714 C C . ASP A 1 88 ? -10.841 -3.903 31.524 1.00 47.78 88 ASP A C 1
ATOM 716 O O . ASP A 1 88 ? -10.041 -3.536 32.388 1.00 47.78 88 ASP A O 1
ATOM 720 N N . PRO A 1 89 ? -12.058 -3.328 31.451 1.00 53.06 89 PRO A N 1
ATOM 721 C CA . PRO A 1 89 ? -12.543 -2.386 32.463 1.00 53.06 89 PRO A CA 1
ATOM 722 C C . PRO A 1 89 ? -12.833 -3.085 33.805 1.00 53.06 89 PRO A C 1
ATOM 724 O O . PRO A 1 89 ? -13.272 -2.438 34.752 1.00 53.06 89 PRO A O 1
ATOM 727 N N . THR A 1 90 ? -12.640 -4.405 33.848 1.00 52.44 90 THR A N 1
ATOM 728 C CA . THR A 1 90 ? -12.786 -5.326 34.976 1.00 52.44 90 THR A CA 1
ATOM 729 C C . THR A 1 90 ? -11.485 -5.580 35.715 1.00 52.44 90 THR A C 1
ATOM 731 O O . THR A 1 90 ? -11.564 -6.176 36.786 1.00 52.44 90 THR A O 1
ATOM 734 N N . LEU A 1 91 ? -10.319 -5.140 35.210 1.00 50.78 91 LEU A N 1
ATOM 735 C CA . LEU A 1 91 ? -9.127 -5.097 36.053 1.00 50.78 91 LEU A CA 1
ATOM 736 C C . LEU A 1 91 ? -9.494 -4.160 37.205 1.00 50.78 91 LEU A C 1
ATOM 738 O O . LEU A 1 91 ? -9.744 -2.973 36.949 1.00 50.78 91 LEU A O 1
ATOM 742 N N . PRO A 1 92 ? -9.653 -4.686 38.435 1.00 53.78 92 PRO A N 1
ATOM 743 C CA . PRO A 1 92 ? -9.994 -3.844 39.560 1.00 53.78 92 PRO A CA 1
ATOM 744 C C . PRO A 1 92 ? -8.939 -2.749 39.573 1.00 53.78 92 PRO A C 1
ATOM 746 O O . PRO A 1 92 ? -7.745 -3.042 39.463 1.00 53.78 92 PRO A O 1
ATOM 749 N N . LYS A 1 93 ? -9.382 -1.484 39.624 1.00 56.09 93 LYS A N 1
ATOM 750 C CA . LYS A 1 93 ? -8.486 -0.406 40.038 1.00 56.09 93 LYS A CA 1
ATOM 751 C C . LYS A 1 93 ? -7.776 -0.961 41.252 1.00 56.09 93 LYS A C 1
ATOM 753 O O . LYS A 1 93 ? -8.481 -1.383 42.168 1.00 56.09 93 LYS A O 1
ATOM 758 N N . GLU A 1 94 ? -6.455 -1.059 41.169 1.00 55.81 94 GLU A N 1
ATOM 759 C CA . GLU A 1 94 ? -5.594 -1.408 42.283 1.00 55.81 94 GLU A CA 1
ATOM 760 C C . GLU A 1 94 ? -6.187 -0.716 43.502 1.00 55.81 94 GLU A C 1
ATOM 762 O O . GLU A 1 94 ? -6.285 0.511 43.557 1.00 55.81 94 GLU A O 1
ATOM 767 N N . THR A 1 95 ? -6.835 -1.524 44.336 1.00 58.44 95 THR A N 1
ATOM 768 C CA . THR A 1 95 ? -7.549 -1.037 45.497 1.00 58.44 95 THR A CA 1
ATOM 769 C C . THR A 1 95 ? -6.464 -0.433 46.347 1.00 58.44 95 THR A C 1
ATOM 771 O O . THR A 1 95 ? -5.569 -1.173 46.752 1.00 58.44 95 THR A O 1
ATOM 774 N N . ASP A 1 96 ? -6.516 0.885 46.542 1.00 59.62 96 ASP A N 1
ATOM 775 C CA . ASP A 1 96 ? -5.692 1.600 47.507 1.00 59.62 96 ASP A CA 1
ATOM 776 C C . ASP A 1 96 ? -5.589 0.727 48.761 1.00 59.62 96 ASP A C 1
ATOM 778 O O . ASP A 1 96 ? -6.580 0.569 49.473 1.00 59.62 96 ASP A O 1
ATOM 782 N N . HIS A 1 97 ? -4.441 0.085 48.994 1.00 63.19 97 HIS A N 1
ATOM 783 C CA . HIS A 1 97 ? -4.190 -0.608 50.248 1.00 63.19 97 HIS A CA 1
ATOM 784 C C . HIS A 1 97 ? -4.046 0.491 51.302 1.00 63.19 97 HIS A C 1
ATOM 786 O O . HIS A 1 97 ? -3.038 1.203 51.303 1.00 63.19 97 HIS A O 1
ATOM 792 N N . PRO A 1 98 ? -5.019 0.683 52.208 1.00 64.12 98 PRO A N 1
ATOM 793 C CA . PRO A 1 98 ? -4.908 1.680 53.247 1.00 64.12 98 PRO A CA 1
ATOM 794 C C . PRO A 1 98 ? -4.275 0.978 54.444 1.00 64.12 98 PRO A C 1
ATOM 796 O O . PRO A 1 98 ? -4.989 0.707 55.401 1.00 64.12 98 PRO A O 1
ATOM 799 N N . ASN A 1 99 ? -3.007 0.544 54.369 1.00 61.97 99 ASN A N 1
ATOM 800 C CA . ASN A 1 99 ? -2.438 -0.146 55.535 1.00 61.97 99 ASN A CA 1
ATOM 801 C C . ASN A 1 99 ? -0.916 -0.225 55.724 1.00 61.97 99 ASN A C 1
ATOM 803 O O . ASN A 1 99 ? -0.481 -1.082 56.482 1.00 61.97 99 ASN A O 1
ATOM 807 N N . ASP A 1 100 ? -0.124 0.705 55.183 1.00 58.75 100 ASP A N 1
ATOM 808 C CA . ASP A 1 100 ? 1.317 0.786 55.516 1.00 58.75 100 ASP A CA 1
ATOM 809 C C . ASP A 1 100 ? 1.670 2.062 56.313 1.00 58.75 100 ASP A C 1
ATOM 811 O O . ASP A 1 100 ? 2.727 2.671 56.149 1.00 58.75 100 ASP A O 1
ATOM 815 N N . ARG A 1 101 ? 0.754 2.505 57.187 1.00 60.75 101 ARG A N 1
ATOM 816 C CA . ARG A 1 101 ? 1.026 3.485 58.255 1.00 60.75 101 ARG A CA 1
ATOM 817 C C . ARG A 1 101 ? 0.572 2.913 59.600 1.00 60.75 101 ARG A C 1
ATOM 819 O O . ARG A 1 101 ? -0.490 3.283 60.096 1.00 60.75 101 ARG A O 1
ATOM 826 N N . ALA A 1 102 ? 1.376 2.015 60.158 1.00 57.47 102 ALA A N 1
ATOM 827 C CA . ALA A 1 102 ? 1.371 1.637 61.569 1.00 57.47 102 ALA A CA 1
ATOM 828 C C . ALA A 1 102 ? 2.818 1.427 62.024 1.00 57.47 102 ALA A C 1
ATOM 830 O O . ALA A 1 102 ? 3.590 0.846 61.229 1.00 57.47 102 ALA A O 1
#

Foldseek 3Di:
DVVVVVVVVVVVVVLLVQLLVQLVVVLVVVVVVCVVVVVVVPVVDDPVVVVVVVVCCVPCVSVVSSVVSSVVSVVCCVVDVVVVPPPPVPPPPPPPPPDPPD

pLDDT: mean 77.49, std 13.52, range [47.69, 92.62]

Sequence (102 aa):
MLKRALTFLGNLFGWLIISIILGAFIYFTTIIIMLFAGLPLMNFFSEDLIDPVMNWWMSKGPYTCFVIAFVITIIVENNSPLFFLKRDPTLPKETDHPNDRA